Protein AF-X0YFR6-F1 (afdb_monomer)

Foldseek 3Di:
DDQDDDDDPPADAPDLFKRKDKDDDVVQKDKDWPDDWDWAWDDDDPPDTDIDTDTHIDIGGRDPVNIDMDIRHGPVDDDDD

Radius of gyration: 19.81 Å; Cα contacts (8 Å, |Δi|>4): 104; chains: 1; bounding box: 45×33×53 Å

Sequence (81 aa):
STLKMVPNRLQLGEDATHHNVFLLDPQYLRMAKLHGYRTEPLAKQGLADTRQIAVDWTLCVMNEKAQGMIEGIDPALDVTA

Mean predicted aligned error: 8.37 Å

Secondary structure (DSSP, 8-state):
--------TTPPPSSSS-EEEEE--TTSEEEEEEEEEEEEEPPPBTTB--EEEEEEEEEEES-GGG-EEEEEE-TTS----

Solvent-accessible surface area (backbone atoms only — not comparable to full-atom values): 5453 Å² total; per-residue (Å²): 138,80,92,76,91,73,90,64,90,81,68,72,50,84,50,100,58,29,28,68,48,77,44,79,46,70,92,38,47,45,79,47,64,85,41,68,86,42,79,46,82,45,76,72,59,86,93,46,83,44,68,46,78,48,69,41,70,48,82,44,73,77,45,66,89,66,43,50,72,50,72,72,42,43,84,88,56,80,91,78,132

pLDDT: mean 84.67, std 6.87, range [53.34, 92.44]

Organism: NCBI:txid412755

Nearest PDB structures (foldseek):
  7z48-assembly1_D  TM=7.849E-01  e=5.582E-01  Escherichia phage vB_EcoP_SU10
  7z4a-assembly1_G  TM=7.849E-01  e=8.901E-01  Escherichia phage vB_EcoP_SU10
  5lii-assembly1_P  TM=7.011E-01  e=8.397E-01  Staphylococcus phage 812

InterPro domains:
  IPR035198 SU10 major capsid protein [PF17236] (2-73)

Structure (mmCIF, N/CA/C/O backbone):
data_AF-X0YFR6-F1
#
_entry.id   AF-X0YFR6-F1
#
loop_
_atom_site.group_PDB
_atom_site.id
_atom_site.type_symbol
_atom_site.label_atom_id
_atom_site.label_alt_id
_atom_site.label_comp_id
_atom_site.label_asym_id
_atom_site.label_entity_id
_atom_site.label_seq_id
_atom_site.pdbx_PDB_ins_code
_atom_site.Cartn_x
_atom_site.Cartn_y
_atom_site.Cartn_z
_atom_site.occupancy
_atom_site.B_iso_or_equiv
_atom_site.auth_seq_id
_atom_site.auth_comp_id
_atom_site.auth_asym_id
_atom_site.auth_atom_id
_atom_site.pdbx_PDB_model_num
ATOM 1 N N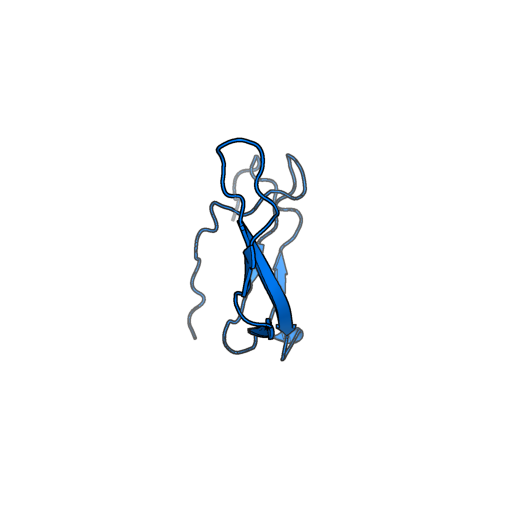 . SER A 1 1 ? 8.385 -18.161 -12.690 1.00 56.34 1 SER A N 1
ATOM 2 C CA . SER A 1 1 ? 7.478 -17.085 -12.256 1.00 56.34 1 SER A CA 1
ATOM 3 C C . SER A 1 1 ? 7.238 -16.196 -13.456 1.00 56.34 1 SER A C 1
ATOM 5 O O . SER A 1 1 ? 8.212 -15.813 -14.091 1.00 56.34 1 SER A O 1
ATOM 7 N N . THR A 1 2 ? 5.983 -15.961 -13.827 1.00 80.19 2 THR A N 1
ATOM 8 C CA . THR A 1 2 ? 5.621 -15.083 -14.948 1.00 80.19 2 THR A CA 1
ATOM 9 C C . THR A 1 2 ? 5.192 -13.745 -14.362 1.00 80.19 2 THR A C 1
ATOM 11 O O . THR A 1 2 ? 4.386 -13.728 -13.432 1.00 80.19 2 THR A O 1
ATOM 14 N N . LEU A 1 3 ? 5.730 -12.638 -14.876 1.00 81.38 3 LEU A N 1
ATOM 15 C CA . LEU A 1 3 ? 5.356 -11.302 -14.419 1.00 81.38 3 LEU A CA 1
ATOM 16 C C . LEU A 1 3 ? 3.890 -11.040 -14.782 1.00 81.38 3 LEU A C 1
ATOM 18 O O . LEU A 1 3 ? 3.499 -11.148 -15.944 1.00 81.38 3 LEU A O 1
ATOM 22 N N . LYS A 1 4 ? 3.069 -10.740 -13.773 1.00 86.44 4 LYS A N 1
ATOM 23 C CA . LYS A 1 4 ? 1.649 -10.438 -13.955 1.00 86.44 4 LYS A CA 1
ATOM 24 C C . LYS A 1 4 ? 1.442 -8.937 -13.838 1.00 86.44 4 LYS A C 1
ATOM 26 O O . LYS A 1 4 ? 1.594 -8.377 -12.758 1.00 86.44 4 LYS A O 1
ATOM 31 N N . MET A 1 5 ? 1.024 -8.314 -14.934 1.00 85.81 5 MET A N 1
ATOM 32 C CA . MET A 1 5 ? 0.572 -6.927 -14.917 1.00 85.81 5 MET A CA 1
ATOM 33 C C . MET A 1 5 ? -0.818 -6.856 -14.284 1.00 85.81 5 MET A C 1
ATOM 35 O O . MET A 1 5 ? -1.756 -7.510 -14.745 1.00 85.81 5 MET A O 1
ATOM 39 N N . VAL A 1 6 ? -0.947 -6.086 -13.205 1.00 87.75 6 VAL A N 1
ATOM 40 C CA . VAL A 1 6 ? -2.222 -5.842 -12.523 1.00 87.75 6 VAL A CA 1
ATOM 41 C C . VAL A 1 6 ? -2.489 -4.338 -12.551 1.00 87.75 6 VAL A C 1
ATOM 43 O O . VAL A 1 6 ? -1.704 -3.588 -11.974 1.00 87.75 6 VAL A O 1
ATOM 46 N N . PRO A 1 7 ? -3.566 -3.873 -13.209 1.00 85.88 7 PRO A N 1
ATOM 47 C CA . PRO A 1 7 ? -3.869 -2.450 -13.266 1.00 85.88 7 PRO A CA 1
ATOM 48 C C . PRO A 1 7 ? -4.263 -1.927 -11.879 1.00 85.88 7 PRO A C 1
ATOM 50 O O . PRO A 1 7 ? -5.224 -2.407 -11.272 1.00 85.88 7 PRO A O 1
ATOM 53 N N . ASN A 1 8 ? -3.542 -0.917 -11.391 1.00 86.31 8 ASN A N 1
ATOM 54 C CA . ASN A 1 8 ? -3.826 -0.255 -10.121 1.00 86.31 8 ASN A CA 1
ATOM 55 C C . ASN A 1 8 ? -4.564 1.072 -10.346 1.00 86.31 8 ASN A C 1
ATOM 57 O O . ASN A 1 8 ? -3.968 2.142 -10.387 1.00 86.31 8 ASN A O 1
ATOM 61 N N . ARG A 1 9 ? -5.892 1.002 -10.458 1.00 85.31 9 ARG A N 1
ATOM 62 C CA . ARG A 1 9 ? -6.763 2.172 -10.690 1.00 85.31 9 ARG A CA 1
ATOM 63 C C . ARG A 1 9 ? -6.777 3.215 -9.562 1.00 85.31 9 ARG A C 1
ATOM 65 O O . ARG A 1 9 ? -7.388 4.261 -9.733 1.00 85.31 9 ARG A O 1
ATOM 72 N N . LEU A 1 10 ? -6.224 2.882 -8.394 1.00 87.88 10 LEU A N 1
ATOM 73 C CA . LEU A 1 10 ? -6.192 3.756 -7.217 1.00 87.88 10 LEU A CA 1
ATOM 74 C C . LEU A 1 10 ? -4.834 4.431 -7.030 1.00 87.88 10 LEU A C 1
ATOM 76 O O . LEU A 1 10 ? -4.683 5.240 -6.119 1.00 87.88 10 LEU A O 1
ATOM 80 N N . GLN A 1 11 ? -3.844 4.083 -7.852 1.00 85.81 11 GLN A N 1
ATOM 81 C CA . GLN A 1 11 ? -2.548 4.723 -7.772 1.00 85.81 11 GLN A CA 1
ATOM 82 C C . GLN A 1 11 ? -2.655 6.157 -8.272 1.00 85.81 11 GLN A C 1
ATOM 84 O O . GLN A 1 11 ? -3.076 6.396 -9.403 1.00 85.81 11 GLN A O 1
ATOM 89 N N . LEU A 1 12 ? -2.269 7.099 -7.422 1.00 83.81 12 LEU A N 1
ATOM 90 C CA . LEU A 1 12 ? -2.125 8.489 -7.820 1.00 83.81 12 LEU A CA 1
ATOM 91 C C . LEU A 1 12 ? -0.809 8.659 -8.588 1.00 83.81 12 LEU A C 1
ATOM 93 O O . LEU A 1 12 ? 0.166 7.952 -8.314 1.00 83.81 12 LEU A O 1
ATOM 97 N N . GLY A 1 13 ? -0.801 9.579 -9.553 1.00 85.19 13 GLY A N 1
ATOM 98 C CA . GLY A 1 13 ? 0.445 10.112 -10.100 1.00 85.19 13 GLY A CA 1
ATOM 99 C C . GLY A 1 13 ? 1.210 10.861 -9.011 1.00 85.19 13 GLY A C 1
ATOM 100 O O . GLY A 1 13 ? 0.619 11.313 -8.026 1.00 85.19 13 GLY A O 1
ATOM 101 N N . GLU A 1 14 ? 2.523 10.960 -9.176 1.00 85.19 14 GLU A N 1
ATOM 102 C CA . GLU A 1 14 ? 3.348 11.824 -8.333 1.00 85.19 14 GLU A CA 1
ATOM 103 C C . GLU A 1 14 ? 2.998 13.295 -8.591 1.00 85.19 14 GLU A C 1
ATOM 105 O O . GLU A 1 14 ? 2.829 14.075 -7.654 1.00 85.19 14 GLU A O 1
ATOM 110 N N . ASP A 1 15 ? 2.758 13.632 -9.859 1.00 85.88 15 ASP A N 1
ATOM 111 C CA . ASP A 1 15 ? 2.121 14.869 -10.294 1.00 85.88 15 ASP A CA 1
ATOM 112 C C . ASP A 1 15 ? 1.261 14.633 -11.558 1.00 85.88 15 ASP A C 1
ATOM 114 O O . ASP A 1 15 ? 0.832 13.511 -11.829 1.00 85.88 15 ASP A O 1
ATOM 118 N N . ALA A 1 16 ? 0.948 15.696 -12.307 1.00 81.75 16 ALA A N 1
ATOM 119 C CA . ALA A 1 16 ? 0.117 15.617 -13.510 1.00 81.75 16 ALA A CA 1
ATOM 120 C C . ALA A 1 16 ? 0.789 14.908 -14.704 1.00 81.75 16 ALA A C 1
ATOM 122 O O . ALA A 1 16 ? 0.087 14.506 -15.630 1.00 81.75 16 ALA A O 1
ATOM 123 N N . THR A 1 17 ? 2.117 14.793 -14.706 1.00 82.88 17 THR A N 1
ATOM 124 C CA . THR A 1 17 ? 2.930 14.291 -15.825 1.00 82.88 17 THR A CA 1
ATOM 125 C C . THR A 1 17 ? 3.880 13.165 -15.422 1.00 82.88 17 THR A C 1
ATOM 127 O O . THR A 1 17 ? 4.511 12.576 -16.286 1.00 82.88 17 THR A O 1
ATOM 130 N N . HIS A 1 18 ? 3.995 12.840 -14.135 1.00 86.69 18 HIS A N 1
ATOM 131 C CA . HIS A 1 18 ? 4.876 11.793 -13.631 1.00 86.69 18 HIS A CA 1
ATOM 132 C C . HIS A 1 18 ? 4.067 10.715 -12.915 1.00 86.69 18 HIS A C 1
ATOM 134 O O . HIS A 1 18 ? 3.449 10.933 -11.869 1.00 86.69 18 HIS A O 1
ATOM 140 N N . HIS A 1 19 ? 4.084 9.517 -13.489 1.00 87.81 19 HIS A N 1
ATOM 141 C CA . HIS A 1 19 ? 3.491 8.315 -12.928 1.00 87.81 19 HIS A CA 1
ATOM 142 C C . HIS A 1 19 ? 4.566 7.265 -12.663 1.00 87.81 19 HIS A C 1
ATOM 144 O O . HIS A 1 19 ? 5.579 7.190 -13.354 1.00 87.81 19 HIS A O 1
ATOM 150 N N . ASN A 1 20 ? 4.302 6.411 -11.678 1.00 89.62 20 ASN A N 1
ATOM 151 C CA . ASN A 1 20 ? 5.230 5.366 -11.262 1.00 89.62 20 ASN A CA 1
ATOM 152 C C . ASN A 1 20 ? 4.600 3.983 -11.479 1.00 89.62 20 ASN A C 1
ATOM 154 O O . ASN A 1 20 ? 3.382 3.819 -11.390 1.00 89.62 20 ASN A O 1
ATOM 158 N N . VAL A 1 21 ? 5.408 2.961 -11.741 1.00 88.69 21 VAL A N 1
ATOM 159 C CA . VAL A 1 21 ? 4.965 1.559 -11.802 1.00 88.69 21 VAL A CA 1
ATOM 160 C C . VAL A 1 21 ? 5.736 0.756 -10.772 1.00 88.69 21 VAL A C 1
ATOM 162 O O . VAL A 1 21 ? 6.963 0.720 -10.790 1.00 88.69 21 VAL A O 1
ATOM 165 N N . PHE A 1 22 ? 5.008 0.081 -9.886 1.00 89.19 22 PHE A N 1
ATOM 166 C CA . PHE A 1 22 ? 5.598 -0.746 -8.841 1.00 89.19 22 PHE A CA 1
ATOM 167 C C . PHE A 1 22 ? 5.743 -2.198 -9.296 1.00 89.19 22 PHE A C 1
ATOM 169 O O . PHE A 1 22 ? 4.774 -2.836 -9.713 1.00 89.19 22 PHE A O 1
ATOM 176 N N . LEU A 1 23 ? 6.949 -2.741 -9.154 1.00 89.75 23 LEU A N 1
ATOM 177 C CA . LEU A 1 23 ? 7.227 -4.165 -9.271 1.00 89.75 23 LEU A CA 1
ATOM 178 C C . LEU A 1 23 ? 7.227 -4.742 -7.862 1.00 89.75 23 LEU A C 1
ATOM 180 O O . LEU A 1 23 ? 8.187 -4.565 -7.111 1.00 89.75 23 LEU A O 1
ATOM 184 N N . LEU A 1 24 ? 6.127 -5.408 -7.513 1.00 89.19 24 LEU A N 1
ATOM 185 C CA . LEU A 1 24 ? 5.933 -5.962 -6.183 1.00 89.19 24 LEU A CA 1
ATOM 186 C C . LEU A 1 24 ? 6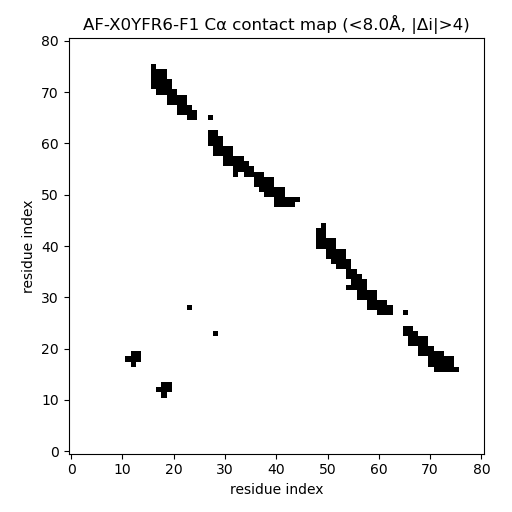.011 -7.488 -6.204 1.00 89.19 24 LEU A C 1
ATOM 188 O O . LEU A 1 24 ? 5.310 -8.129 -6.988 1.00 89.19 24 LEU A O 1
ATOM 192 N N . ASP A 1 25 ? 6.800 -8.062 -5.298 1.00 89.94 25 ASP A N 1
ATOM 193 C CA . ASP A 1 25 ? 6.778 -9.490 -4.980 1.00 89.94 25 ASP A CA 1
ATOM 194 C C . ASP A 1 25 ? 6.084 -9.717 -3.623 1.00 89.94 25 ASP A C 1
ATOM 196 O O . ASP A 1 25 ? 6.701 -9.515 -2.566 1.00 89.94 25 ASP A O 1
ATOM 200 N N . PRO A 1 26 ? 4.809 -10.163 -3.625 1.00 86.75 26 PRO A N 1
ATOM 201 C CA . PRO A 1 26 ? 4.048 -10.429 -2.410 1.00 86.75 26 PRO A CA 1
ATOM 202 C C . PRO A 1 26 ? 4.653 -11.514 -1.512 1.00 86.75 26 PRO A C 1
ATOM 204 O O . PRO A 1 26 ? 4.289 -11.585 -0.342 1.00 86.75 26 PRO A O 1
ATOM 207 N N . GLN A 1 27 ? 5.566 -12.359 -2.008 1.00 88.56 27 GLN A N 1
ATOM 208 C CA . GLN A 1 27 ? 6.236 -13.359 -1.168 1.00 88.56 27 GLN A CA 1
ATOM 209 C C . GLN A 1 27 ? 7.159 -12.707 -0.124 1.00 88.56 27 GLN A C 1
ATOM 211 O O . GLN A 1 27 ? 7.365 -13.270 0.954 1.00 88.56 27 GLN A O 1
ATOM 216 N N . TYR A 1 28 ? 7.678 -11.509 -0.416 1.00 89.38 28 TYR A N 1
ATOM 217 C CA . TYR A 1 28 ? 8.602 -10.763 0.446 1.00 89.38 28 TYR A CA 1
ATOM 218 C C . TYR A 1 28 ? 7.983 -9.518 1.094 1.00 89.38 28 TYR A C 1
ATOM 220 O O . TYR A 1 28 ? 8.675 -8.810 1.829 1.00 89.38 28 TYR A O 1
ATOM 228 N N . LEU A 1 29 ? 6.689 -9.270 0.874 1.00 90.62 29 LEU A N 1
ATOM 229 C CA . LEU A 1 29 ? 5.937 -8.184 1.498 1.00 90.62 29 LEU A CA 1
ATOM 230 C C . LEU A 1 29 ? 4.901 -8.746 2.468 1.00 90.62 29 LEU A C 1
ATOM 232 O O . LEU A 1 29 ? 4.105 -9.618 2.123 1.00 90.62 29 LEU A O 1
ATOM 236 N N . ARG A 1 30 ? 4.873 -8.222 3.693 1.00 89.56 30 ARG A N 1
ATOM 237 C CA . ARG A 1 30 ? 3.841 -8.557 4.681 1.00 89.56 30 ARG A CA 1
ATOM 238 C C . ARG A 1 30 ? 3.318 -7.310 5.367 1.00 89.56 30 ARG A C 1
ATOM 240 O O . ARG A 1 30 ? 4.074 -6.400 5.671 1.00 89.56 30 ARG A O 1
ATOM 247 N N . MET A 1 31 ? 2.027 -7.305 5.674 1.00 90.31 31 MET A N 1
ATOM 248 C CA . MET A 1 31 ? 1.441 -6.322 6.578 1.00 90.31 31 MET A CA 1
ATOM 249 C C . MET A 1 31 ? 1.473 -6.891 7.996 1.00 90.31 31 MET A C 1
ATOM 251 O O . MET A 1 31 ? 0.833 -7.909 8.267 1.00 90.31 31 MET A O 1
ATOM 255 N N . ALA A 1 32 ? 2.204 -6.243 8.897 1.00 89.12 32 ALA A N 1
ATOM 256 C CA . ALA A 1 32 ? 2.175 -6.561 10.317 1.00 89.12 32 ALA A CA 1
ATOM 257 C C . ALA A 1 32 ? 1.200 -5.619 11.024 1.00 89.12 32 ALA A C 1
ATOM 259 O O . ALA A 1 32 ? 1.199 -4.416 10.781 1.00 89.12 32 ALA A O 1
ATOM 260 N N . LYS A 1 33 ? 0.356 -6.166 11.898 1.00 85.50 33 LYS A N 1
ATOM 261 C CA . LYS A 1 33 ? -0.563 -5.383 12.728 1.00 85.50 33 LYS A CA 1
ATOM 262 C C . LYS A 1 33 ? -0.054 -5.429 14.158 1.00 85.50 33 LYS A C 1
ATOM 264 O O . LYS A 1 33 ? 0.064 -6.518 14.713 1.00 85.50 33 LYS A O 1
ATOM 269 N N . LEU A 1 34 ? 0.259 -4.269 14.727 1.00 85.25 34 LEU A N 1
ATOM 270 C CA . LEU A 1 34 ? 0.629 -4.168 16.139 1.00 85.25 34 LEU A CA 1
ATOM 271 C C . LEU A 1 34 ? -0.611 -4.378 17.009 1.00 85.25 34 LEU A C 1
ATOM 273 O O . LEU A 1 34 ? -0.580 -5.108 17.997 1.00 85.25 34 LEU A O 1
ATOM 277 N N . HIS A 1 35 ? -1.727 -3.801 16.572 1.00 82.06 35 HIS A N 1
ATOM 278 C CA . HIS A 1 35 ? -3.031 -4.026 17.160 1.00 82.06 35 HIS A CA 1
ATOM 279 C C . HIS A 1 35 ? -4.060 -4.293 16.066 1.00 82.06 35 HIS A C 1
ATOM 281 O O . HIS A 1 35 ? -4.036 -3.693 14.990 1.00 82.06 35 HIS A O 1
ATOM 287 N N . GLY A 1 36 ? -4.965 -5.233 16.341 1.00 84.00 36 GLY A N 1
ATOM 288 C CA . GLY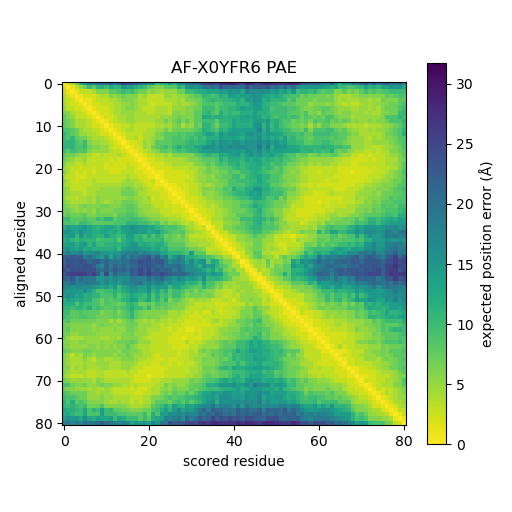 A 1 36 ? -6.102 -5.510 15.470 1.00 84.00 36 GLY A CA 1
ATOM 289 C C . GLY A 1 36 ? -7.090 -4.343 15.424 1.00 84.00 36 GLY A C 1
ATOM 290 O O . GLY A 1 36 ? -6.882 -3.296 16.034 1.00 84.00 36 GLY A O 1
ATOM 291 N N . TYR A 1 37 ? -8.198 -4.544 14.715 1.00 85.81 37 TYR A N 1
ATOM 292 C CA . TYR A 1 37 ? -9.281 -3.566 14.690 1.00 85.81 37 TYR A CA 1
ATOM 293 C C . TYR A 1 37 ? -9.881 -3.417 16.088 1.00 85.81 37 TYR A C 1
ATOM 295 O O . TYR A 1 37 ? -10.417 -4.377 16.643 1.00 85.81 37 TYR A O 1
ATOM 303 N N . ARG A 1 38 ? -9.797 -2.212 16.647 1.00 83.56 38 ARG A N 1
ATOM 304 C CA . ARG A 1 38 ? -10.416 -1.850 17.923 1.00 83.56 38 ARG A CA 1
ATOM 305 C C . ARG A 1 38 ? -11.530 -0.857 17.654 1.00 83.56 38 ARG A C 1
ATOM 307 O O . ARG A 1 38 ? -11.324 0.114 16.933 1.00 83.56 38 ARG A O 1
ATOM 314 N N . THR A 1 39 ? -12.713 -1.138 18.194 1.00 85.56 39 THR A N 1
ATOM 315 C CA . THR A 1 39 ? -13.844 -0.207 18.145 1.00 85.56 39 THR A CA 1
ATOM 316 C C . THR A 1 39 ? -14.018 0.394 19.525 1.00 85.56 39 THR A C 1
ATOM 318 O O . THR A 1 39 ? -14.384 -0.315 20.460 1.00 85.56 39 THR A O 1
ATOM 321 N N . GLU A 1 40 ? -13.753 1.686 19.647 1.00 83.19 40 GLU A N 1
ATOM 322 C CA . GLU A 1 40 ? -13.873 2.418 20.901 1.00 83.19 40 GLU A CA 1
ATOM 323 C C . GLU A 1 40 ? -15.086 3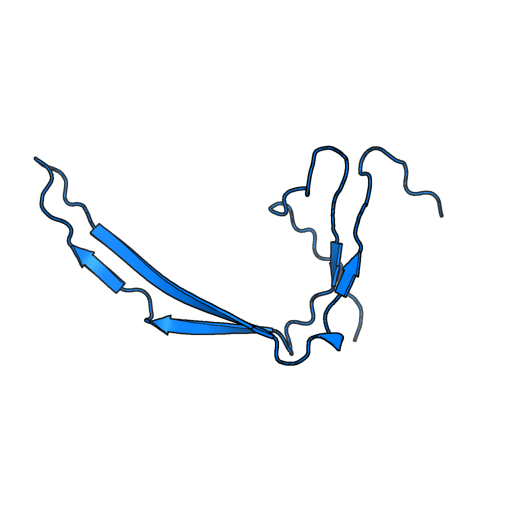.353 20.818 1.00 83.19 40 GLU A C 1
ATOM 325 O O . GLU A 1 40 ? -15.259 4.058 19.815 1.00 83.19 40 GLU A O 1
ATOM 330 N N . PRO A 1 41 ? -15.987 3.333 21.814 1.00 82.94 41 PRO A N 1
ATOM 331 C CA . PRO A 1 41 ? -17.097 4.268 21.849 1.00 82.94 41 PRO A CA 1
ATOM 332 C C . PRO A 1 41 ? -16.559 5.677 22.102 1.00 82.94 41 PRO A C 1
ATOM 334 O O . PRO A 1 41 ? -15.843 5.906 23.076 1.00 82.94 41 PRO A O 1
ATOM 337 N N . LEU A 1 42 ? -16.927 6.625 21.242 1.00 74.69 42 LEU A N 1
ATOM 338 C CA . LEU A 1 42 ? -16.761 8.040 21.544 1.00 74.69 42 LEU A CA 1
ATOM 339 C C . LEU A 1 42 ? -18.006 8.539 22.270 1.00 74.69 42 LEU A C 1
ATOM 341 O O . LEU A 1 42 ? -19.085 7.951 22.178 1.00 74.69 42 LEU A O 1
ATOM 345 N N . ALA A 1 43 ? -17.833 9.617 23.033 1.00 73.06 43 ALA A N 1
ATOM 346 C CA . ALA A 1 43 ? -18.914 10.223 23.793 1.00 73.06 43 ALA A CA 1
ATOM 347 C C . ALA A 1 43 ? -20.136 10.512 22.905 1.00 73.06 43 ALA A C 1
ATOM 349 O O . ALA A 1 43 ? -20.017 10.827 21.720 1.00 73.06 43 ALA A O 1
ATOM 350 N N . LYS A 1 44 ? -21.320 10.434 23.512 1.00 70.06 44 LYS A N 1
ATOM 351 C CA . LYS A 1 44 ? -22.586 10.719 22.841 1.00 70.06 44 LYS A CA 1
ATOM 352 C C . LYS A 1 44 ? -22.617 12.175 22.372 1.00 70.06 44 LYS A C 1
ATOM 354 O O . LYS A 1 44 ? -22.500 13.091 23.186 1.00 70.06 44 LYS A O 1
ATOM 359 N N . GLN A 1 45 ? -22.818 12.395 21.075 1.00 72.62 45 GLN A N 1
ATOM 360 C CA . GLN A 1 45 ? -22.891 13.728 20.477 1.00 72.62 45 GLN A CA 1
ATOM 361 C C . GLN A 1 45 ? -24.356 14.030 20.131 1.00 72.62 45 GLN A C 1
ATOM 363 O O . GLN A 1 45 ? -24.850 13.754 19.039 1.00 72.62 45 GLN A O 1
ATOM 368 N N . GLY A 1 46 ? -25.099 14.537 21.120 1.00 80.25 46 GLY A N 1
ATOM 369 C CA . GLY A 1 46 ? -26.541 14.773 20.992 1.00 80.25 46 GLY A CA 1
ATOM 370 C C . GLY A 1 46 ? -27.336 13.464 20.907 1.00 80.25 46 GLY A C 1
ATOM 371 O O . GLY A 1 46 ? -27.390 12.717 21.880 1.00 80.25 46 GLY A O 1
ATOM 372 N N . LEU A 1 47 ? -27.971 13.193 19.760 1.00 80.94 47 LEU A N 1
ATOM 373 C CA . LEU A 1 47 ? -28.691 11.936 19.482 1.00 80.94 47 LEU A CA 1
ATOM 374 C C . LEU A 1 47 ? -27.847 10.910 18.706 1.00 80.94 47 LEU A C 1
ATOM 376 O O . LEU A 1 47 ? -28.327 9.808 18.454 1.00 80.94 47 LEU A O 1
ATOM 380 N N . ALA A 1 48 ? -26.617 11.2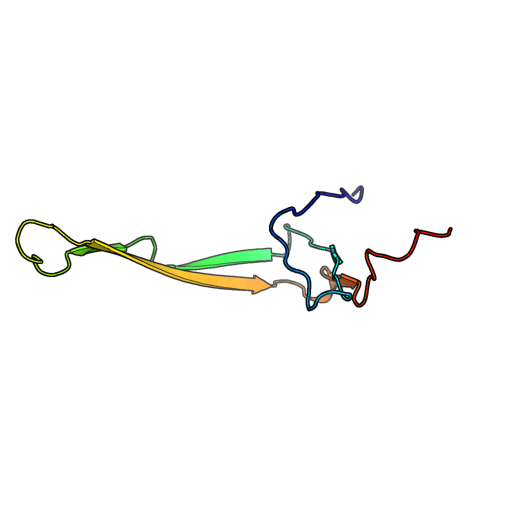61 18.323 1.00 78.06 48 ALA A N 1
ATOM 381 C CA . ALA A 1 48 ? -25.730 10.380 17.577 1.00 78.06 48 ALA A CA 1
ATOM 382 C C . ALA A 1 48 ? -24.768 9.631 18.511 1.00 78.06 48 ALA A C 1
ATOM 384 O O . ALA A 1 48 ? -24.153 10.229 19.400 1.00 78.06 48 ALA A O 1
ATOM 385 N N . ASP A 1 49 ? -24.624 8.327 18.264 1.00 79.00 49 ASP A N 1
ATOM 386 C CA . ASP A 1 49 ? -23.563 7.500 18.836 1.00 79.00 49 ASP A CA 1
ATOM 387 C C . ASP A 1 49 ? -22.383 7.451 17.867 1.00 79.00 49 ASP A C 1
ATOM 389 O O . ASP A 1 49 ? -22.467 6.880 16.777 1.00 79.00 49 ASP A O 1
ATOM 393 N N . THR A 1 50 ? -21.268 8.036 18.288 1.00 82.75 50 THR A N 1
ATOM 394 C CA . THR A 1 50 ? -20.023 8.042 17.523 1.00 82.75 50 THR A CA 1
ATOM 395 C C . THR A 1 50 ? -19.126 6.909 18.017 1.00 82.75 50 THR A C 1
ATOM 397 O O . THR A 1 50 ? -18.983 6.684 19.217 1.00 82.75 50 THR A O 1
ATOM 400 N N . ARG A 1 51 ? -18.497 6.170 17.100 1.00 85.19 51 ARG A N 1
ATOM 401 C CA . ARG A 1 51 ? -17.507 5.133 17.426 1.00 85.19 51 ARG A CA 1
ATOM 402 C C . ARG A 1 51 ? -16.270 5.327 16.566 1.00 85.19 51 ARG A C 1
ATOM 404 O O . ARG A 1 51 ? -16.391 5.608 15.377 1.00 85.19 51 ARG A O 1
ATOM 411 N N . GLN A 1 52 ? -15.098 5.146 17.156 1.00 86.19 52 GLN A N 1
ATOM 412 C CA . GLN A 1 52 ? -13.832 5.148 16.436 1.00 86.19 52 GLN A CA 1
ATOM 413 C C . GLN A 1 52 ? -13.413 3.718 16.159 1.00 86.19 52 GLN A C 1
ATOM 415 O O . GLN A 1 52 ? -13.453 2.865 17.042 1.00 86.19 52 GLN A O 1
ATOM 420 N N . ILE A 1 53 ? -12.984 3.478 14.924 1.00 88.06 53 ILE A N 1
ATOM 421 C CA . ILE A 1 53 ? -12.315 2.245 14.530 1.00 88.06 53 ILE A CA 1
ATOM 422 C C . ILE A 1 53 ? -10.844 2.596 14.339 1.00 88.06 53 ILE A C 1
ATOM 424 O O . ILE A 1 53 ? -10.499 3.342 13.425 1.00 88.06 53 ILE A O 1
ATOM 428 N N . ALA A 1 54 ? -9.989 2.083 15.218 1.00 86.75 54 ALA A N 1
ATOM 429 C CA . ALA A 1 54 ? -8.546 2.274 15.159 1.00 86.75 54 ALA A CA 1
ATOM 430 C C . ALA A 1 54 ? -7.844 0.959 14.794 1.00 86.75 54 ALA A C 1
ATOM 432 O O . ALA A 1 54 ? -8.263 -0.126 15.212 1.00 86.75 54 ALA A O 1
ATOM 433 N N . VAL A 1 55 ? -6.776 1.058 14.002 1.00 89.31 55 VAL A N 1
ATOM 434 C CA . VAL A 1 55 ? -5.910 -0.067 13.638 1.00 89.31 55 VAL A CA 1
ATOM 435 C C . VAL A 1 55 ? -4.475 0.421 13.498 1.00 89.31 55 VAL A C 1
ATOM 437 O O . VAL A 1 55 ? -4.212 1.379 12.775 1.00 89.31 55 VAL A O 1
ATOM 440 N N . ASP A 1 56 ? -3.555 -0.282 14.152 1.00 89.19 56 ASP A N 1
ATOM 441 C CA . ASP A 1 56 ? -2.126 0.010 14.093 1.00 89.19 56 ASP A CA 1
ATOM 442 C C . ASP A 1 56 ? -1.451 -1.052 13.230 1.00 89.19 56 ASP A C 1
ATOM 444 O O . ASP A 1 56 ? -1.421 -2.238 13.582 1.00 89.19 56 ASP A O 1
ATOM 448 N N . TRP A 1 57 ? -0.927 -0.642 12.079 1.00 91.81 57 TRP A N 1
ATOM 449 C CA . TRP A 1 57 ? -0.306 -1.540 11.112 1.00 91.81 57 TRP A CA 1
ATOM 450 C C . TRP A 1 57 ? 0.950 -0.927 10.497 1.00 91.81 57 TRP A C 1
ATOM 452 O O . TRP A 1 57 ? 1.134 0.286 10.492 1.00 91.81 57 TRP A O 1
ATOM 462 N N . THR A 1 58 ? 1.825 -1.792 9.993 1.00 91.62 58 THR A N 1
ATOM 463 C CA . THR A 1 58 ? 3.049 -1.425 9.284 1.00 91.62 58 THR A CA 1
ATOM 464 C C . THR A 1 58 ? 3.309 -2.379 8.119 1.00 91.62 58 THR A C 1
ATOM 466 O O . THR A 1 58 ? 2.826 -3.518 8.104 1.00 91.62 58 THR A O 1
ATOM 469 N N . LEU A 1 59 ? 4.073 -1.909 7.135 1.00 90.69 59 LEU A N 1
ATOM 470 C CA . LEU A 1 59 ? 4.573 -2.715 6.029 1.00 90.69 59 LEU A CA 1
ATOM 471 C C . LEU A 1 59 ? 5.947 -3.286 6.397 1.00 90.69 59 LEU A C 1
ATOM 473 O O . LEU A 1 59 ? 6.880 -2.552 6.708 1.00 90.69 59 LEU A O 1
ATOM 477 N N . CYS A 1 60 ? 6.082 -4.604 6.319 1.00 90.81 60 CYS A N 1
ATOM 478 C CA . CYS A 1 60 ? 7.341 -5.311 6.491 1.00 90.81 60 CYS A CA 1
ATOM 479 C C . CYS A 1 60 ? 7.875 -5.743 5.124 1.00 90.81 60 CYS A C 1
ATOM 481 O O . CYS A 1 60 ? 7.257 -6.569 4.443 1.00 90.81 60 CYS A O 1
ATOM 483 N N . VAL A 1 61 ? 9.041 -5.211 4.756 1.00 91.38 61 VAL A N 1
ATOM 484 C CA . VAL A 1 61 ? 9.779 -5.583 3.546 1.00 91.38 61 VAL A CA 1
ATOM 485 C C . VAL A 1 61 ? 10.891 -6.548 3.946 1.00 91.38 61 VAL A C 1
ATOM 487 O O . VAL A 1 61 ? 11.862 -6.159 4.586 1.00 91.38 61 VAL A O 1
ATOM 490 N N . MET A 1 62 ? 10.731 -7.827 3.607 1.00 92.44 62 MET A N 1
ATOM 491 C CA . MET A 1 62 ? 11.678 -8.876 4.009 1.00 92.44 62 MET A CA 1
ATOM 492 C C . MET A 1 62 ? 12.901 -8.952 3.085 1.00 92.44 62 MET A C 1
ATOM 494 O O . MET A 1 62 ? 13.944 -9.464 3.483 1.00 92.44 62 MET A O 1
ATOM 498 N N . ASN A 1 63 ? 12.766 -8.470 1.847 1.00 91.56 63 ASN A N 1
ATOM 499 C CA . ASN A 1 63 ? 13.846 -8.349 0.876 1.00 91.56 63 ASN A CA 1
ATOM 500 C C . ASN A 1 63 ? 13.554 -7.166 -0.053 1.00 91.56 63 ASN A C 1
ATOM 502 O O . ASN A 1 63 ? 12.673 -7.247 -0.907 1.00 91.56 63 ASN A O 1
ATOM 506 N N . GLU A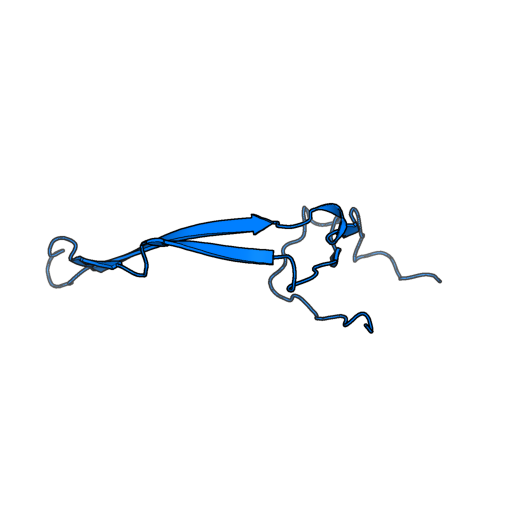 1 64 ? 14.301 -6.080 0.117 1.00 88.50 64 GLU A N 1
ATOM 507 C CA . GLU A 1 64 ? 14.159 -4.866 -0.690 1.00 88.50 64 GLU A CA 1
ATOM 508 C C . GLU A 1 64 ? 14.509 -5.112 -2.160 1.00 88.50 64 GLU A C 1
ATOM 510 O O . GLU A 1 64 ? 13.787 -4.670 -3.044 1.00 88.50 64 GLU A O 1
ATOM 515 N N . LYS A 1 65 ? 15.545 -5.916 -2.434 1.00 89.50 65 LYS A N 1
ATOM 516 C CA . LYS A 1 65 ? 16.014 -6.200 -3.803 1.00 89.50 65 LYS A CA 1
ATOM 517 C C . LYS A 1 65 ? 15.023 -7.012 -4.642 1.00 89.50 65 LYS A C 1
ATOM 519 O O . LYS A 1 65 ? 15.232 -7.166 -5.839 1.00 89.50 65 LYS A O 1
ATOM 524 N N . ALA A 1 66 ? 13.998 -7.587 -4.012 1.00 87.62 66 ALA A N 1
ATOM 525 C CA . ALA A 1 66 ? 12.913 -8.273 -4.710 1.00 87.62 66 ALA A CA 1
ATOM 526 C C . ALA A 1 66 ? 11.837 -7.301 -5.222 1.00 87.62 66 ALA A C 1
ATOM 528 O O . ALA A 1 66 ? 10.982 -7.702 -6.007 1.00 87.62 66 ALA A O 1
ATOM 529 N N . GLN A 1 67 ? 11.862 -6.049 -4.762 1.00 89.12 67 GLN A N 1
ATOM 530 C CA . GLN A 1 67 ? 10.929 -5.000 -5.150 1.00 89.12 67 GLN A CA 1
ATOM 531 C C . GLN A 1 67 ? 11.631 -4.011 -6.085 1.00 89.12 67 GLN A C 1
ATOM 533 O O . GLN A 1 67 ? 12.855 -3.880 -6.072 1.00 89.12 67 GLN A O 1
ATOM 538 N N . GLY A 1 68 ? 10.855 -3.295 -6.888 1.00 89.88 68 GLY A N 1
ATOM 539 C CA . GLY A 1 68 ? 11.378 -2.235 -7.740 1.00 89.88 68 GLY A CA 1
ATOM 540 C C . GLY A 1 68 ? 10.310 -1.220 -8.105 1.00 89.88 68 GLY A C 1
ATOM 541 O O . GLY A 1 68 ? 9.115 -1.442 -7.899 1.00 89.88 68 GLY A O 1
ATOM 542 N N . MET A 1 69 ? 10.750 -0.106 -8.670 1.00 90.50 69 MET A N 1
ATOM 543 C CA . MET A 1 69 ? 9.874 0.925 -9.200 1.00 90.50 69 MET A CA 1
ATOM 544 C C . MET A 1 69 ? 10.459 1.463 -10.501 1.00 90.50 69 MET A C 1
ATOM 54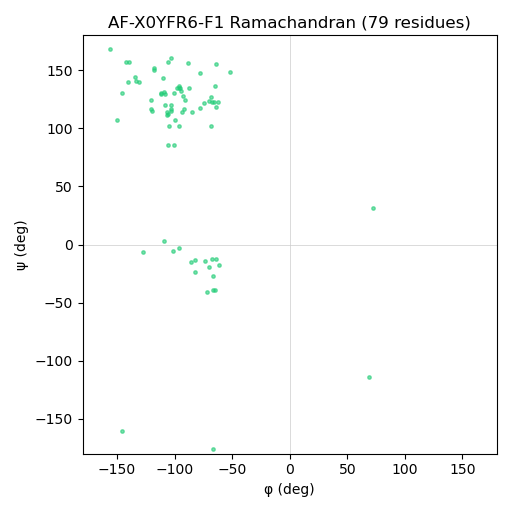6 O O . MET A 1 69 ? 11.672 1.616 -10.626 1.00 90.50 69 MET A O 1
ATOM 550 N N . ILE A 1 70 ? 9.585 1.711 -11.468 1.00 88.88 70 ILE A N 1
ATOM 551 C CA . ILE A 1 70 ? 9.889 2.493 -12.662 1.00 88.88 70 ILE A CA 1
ATOM 552 C C . ILE A 1 70 ? 9.257 3.8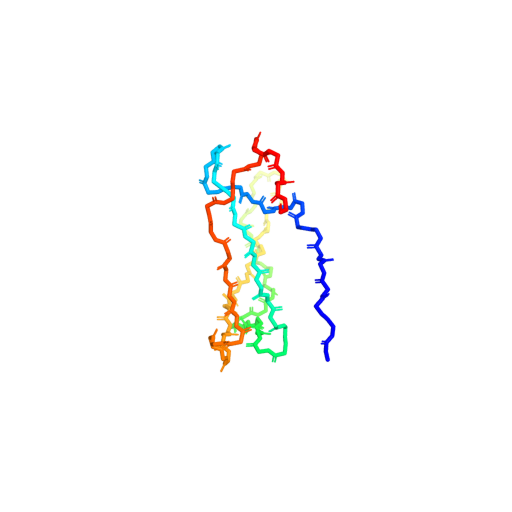61 -12.436 1.00 88.88 70 ILE A C 1
ATOM 554 O O . ILE A 1 70 ? 8.047 3.940 -12.217 1.00 88.88 70 ILE A O 1
ATOM 558 N N . GLU A 1 71 ? 10.080 4.900 -12.440 1.00 89.31 71 GLU A N 1
ATOM 559 C CA . GLU A 1 71 ? 9.679 6.276 -12.150 1.00 89.31 71 GLU A CA 1
ATOM 560 C C . GLU A 1 71 ? 9.560 7.109 -13.432 1.00 89.31 71 GLU A C 1
ATOM 562 O O . GLU A 1 71 ? 10.140 6.762 -14.464 1.00 89.31 71 GLU A O 1
ATOM 567 N N . GLY A 1 72 ? 8.834 8.227 -13.352 1.00 85.88 72 GLY A N 1
ATOM 568 C CA . GLY A 1 72 ? 8.850 9.270 -14.383 1.00 85.88 72 GLY A CA 1
ATOM 569 C C . GLY A 1 72 ? 8.141 8.902 -15.687 1.00 85.88 72 GLY A C 1
ATOM 570 O O . GLY A 1 72 ? 8.543 9.348 -16.760 1.00 85.88 72 GLY A O 1
ATOM 571 N N . ILE A 1 73 ? 7.099 8.075 -15.614 1.00 85.69 73 ILE A N 1
ATOM 572 C CA . ILE A 1 73 ? 6.286 7.711 -16.774 1.00 85.69 73 ILE A CA 1
ATOM 573 C C . ILE A 1 73 ? 5.327 8.862 -17.079 1.00 85.69 73 ILE A C 1
ATOM 575 O O . ILE A 1 73 ? 4.449 9.159 -16.267 1.00 85.69 73 ILE A O 1
ATOM 579 N N . ASP A 1 74 ? 5.469 9.466 -18.258 1.00 87.38 74 ASP A N 1
ATOM 580 C CA . ASP A 1 74 ? 4.522 10.459 -18.765 1.00 87.38 74 ASP A CA 1
ATOM 581 C C . ASP A 1 74 ? 3.346 9.765 -19.473 1.00 87.38 74 ASP A C 1
ATOM 583 O O . ASP A 1 74 ? 3.550 9.120 -20.506 1.00 87.38 74 ASP A O 1
ATOM 587 N N . PRO A 1 75 ? 2.111 9.863 -18.946 1.00 79.62 75 PRO A N 1
ATOM 588 C CA . PRO A 1 75 ? 0.940 9.224 -19.535 1.00 79.62 75 PRO A CA 1
ATOM 589 C C . PRO A 1 75 ? 0.458 9.918 -20.817 1.00 79.62 75 PRO A C 1
ATOM 591 O O . PRO A 1 75 ? -0.391 9.359 -21.509 1.00 79.62 75 PRO A O 1
ATOM 594 N N . ALA A 1 76 ? 0.928 11.136 -21.111 1.00 84.06 76 ALA A N 1
ATOM 595 C CA . ALA A 1 76 ? 0.565 11.880 -22.313 1.00 84.06 76 ALA A CA 1
ATOM 596 C C . ALA A 1 76 ? 1.437 11.513 -23.523 1.00 84.06 76 ALA A C 1
ATOM 598 O O . ALA A 1 76 ? 1.076 11.846 -24.653 1.00 84.06 76 ALA A O 1
ATOM 599 N N . LEU A 1 77 ? 2.570 10.842 -23.301 1.00 82.38 77 LEU A N 1
ATOM 600 C CA . LEU A 1 77 ? 3.436 10.361 -24.369 1.00 82.38 77 LEU A CA 1
ATOM 601 C C . LEU A 1 77 ? 2.990 8.978 -24.843 1.00 82.38 77 LEU A C 1
ATOM 603 O O . LEU A 1 77 ? 2.730 8.072 -24.050 1.00 82.38 77 LEU A O 1
ATOM 607 N N . ASP A 1 78 ? 2.943 8.808 -26.163 1.00 79.00 78 ASP A N 1
ATOM 608 C CA . ASP A 1 78 ? 2.685 7.507 -26.768 1.00 79.00 78 ASP A CA 1
ATOM 609 C C . ASP A 1 78 ? 3.823 6.535 -26.438 1.00 79.00 78 ASP A C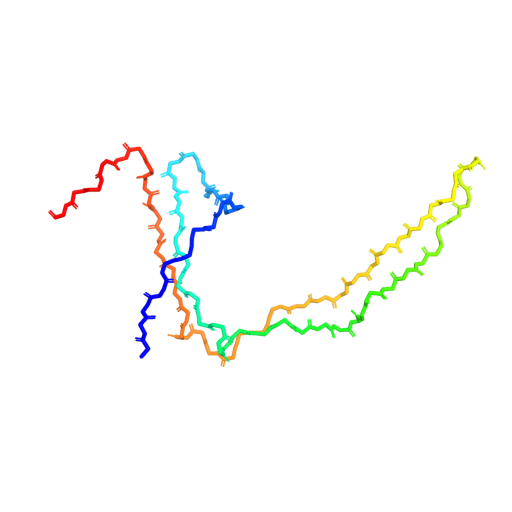 1
ATOM 611 O O . ASP A 1 78 ? 5.008 6.866 -26.541 1.00 79.00 78 ASP A O 1
ATOM 615 N N . VAL A 1 79 ? 3.461 5.300 -26.086 1.00 72.56 79 VAL A N 1
ATOM 616 C CA . VAL A 1 79 ? 4.429 4.218 -25.882 1.00 72.56 79 VAL A CA 1
ATOM 617 C C . VAL A 1 79 ? 5.040 3.854 -27.236 1.00 72.56 79 VAL A C 1
ATOM 619 O O . VAL A 1 79 ? 4.420 3.158 -28.041 1.00 72.56 79 VAL A O 1
ATOM 622 N N . THR A 1 80 ? 6.258 4.325 -27.490 1.00 71.81 80 THR A N 1
ATOM 623 C CA . THR A 1 80 ? 7.060 3.934 -28.652 1.00 71.81 80 THR A CA 1
ATOM 624 C C . THR A 1 80 ? 7.996 2.785 -28.267 1.00 71.81 80 THR A C 1
ATOM 626 O O . THR A 1 80 ? 8.606 2.796 -27.198 1.00 71.81 80 THR A O 1
ATOM 629 N N . ALA A 1 81 ? 8.027 1.745 -29.104 1.00 53.34 81 ALA A N 1
ATOM 630 C CA . ALA A 1 81 ? 8.815 0.525 -28.902 1.00 53.34 81 ALA A CA 1
ATOM 631 C C . ALA A 1 81 ? 10.190 0.605 -29.573 1.00 53.34 81 ALA A C 1
ATOM 633 O O . ALA A 1 81 ? 10.286 1.272 -30.631 1.00 53.34 81 ALA A O 1
#